Protein AF-A0A950KCY2-F1 (afdb_monomer_lite)

Radius of gyration: 19.29 Å; chains: 1; bounding box: 36×16×63 Å

Structure (mmCIF, N/CA/C/O backbone):
data_AF-A0A950KCY2-F1
#
_entry.id   AF-A0A950KCY2-F1
#
loop_
_atom_site.group_PDB
_atom_site.id
_atom_site.type_symbol
_atom_site.label_atom_id
_atom_site.label_alt_id
_atom_site.label_comp_id
_atom_site.label_asym_id
_atom_site.label_entity_id
_atom_site.label_seq_id
_atom_site.pdbx_PDB_ins_code
_atom_site.Cartn_x
_atom_site.Cartn_y
_atom_site.Cartn_z
_atom_site.occupancy
_atom_site.B_iso_or_equiv
_atom_site.auth_seq_id
_atom_site.auth_comp_id
_atom_site.auth_asym_id
_atom_site.auth_atom_id
_atom_site.pdbx_PDB_model_num
ATOM 1 N N . MET A 1 1 ? 26.284 -2.760 -4.780 1.00 35.97 1 MET A N 1
ATOM 2 C CA . MET A 1 1 ? 25.143 -3.430 -5.434 1.00 35.97 1 MET A CA 1
ATOM 3 C C . MET A 1 1 ? 23.888 -2.744 -4.932 1.00 35.97 1 MET A C 1
ATOM 5 O O . MET A 1 1 ? 23.568 -2.892 -3.763 1.00 35.97 1 MET A O 1
ATOM 9 N N . SER A 1 2 ? 23.270 -1.884 -5.740 1.00 45.19 2 SER A N 1
ATOM 10 C CA . SER A 1 2 ? 22.002 -1.249 -5.372 1.00 45.19 2 SER A CA 1
ATOM 11 C C . SER A 1 2 ? 20.904 -2.288 -5.555 1.00 45.19 2 SER A C 1
ATOM 13 O O . SER A 1 2 ? 20.696 -2.736 -6.680 1.00 45.19 2 SER A O 1
ATOM 15 N N . GLU A 1 3 ? 20.255 -2.712 -4.469 1.00 54.97 3 GLU A N 1
ATOM 16 C CA . GLU A 1 3 ? 19.024 -3.501 -4.573 1.00 54.97 3 GLU A CA 1
ATOM 17 C C . GLU A 1 3 ? 18.070 -2.787 -5.544 1.00 54.97 3 GLU A C 1
ATOM 19 O O . GLU A 1 3 ? 17.950 -1.553 -5.472 1.00 54.97 3 GLU A O 1
ATOM 24 N N . PRO A 1 4 ? 17.425 -3.511 -6.477 1.00 58.59 4 PRO A N 1
ATOM 25 C CA . PRO A 1 4 ? 16.408 -2.904 -7.317 1.00 58.59 4 PRO A CA 1
ATOM 26 C C . PRO A 1 4 ? 15.381 -2.264 -6.384 1.00 58.59 4 PRO A C 1
ATOM 28 O O . PRO A 1 4 ? 14.908 -2.893 -5.437 1.00 58.59 4 PRO A O 1
ATOM 31 N N . LYS A 1 5 ? 15.102 -0.975 -6.587 1.00 66.25 5 LYS A N 1
ATOM 32 C CA . LYS A 1 5 ? 14.121 -0.237 -5.792 1.00 66.25 5 LYS A CA 1
ATOM 33 C C . LYS A 1 5 ? 12.751 -0.880 -6.009 1.00 66.25 5 LYS A C 1
ATOM 35 O O . LYS A 1 5 ? 12.038 -0.528 -6.942 1.00 66.25 5 LYS A O 1
ATOM 40 N N . ASP A 1 6 ? 12.395 -1.835 -5.156 1.00 81.88 6 ASP A N 1
ATOM 41 C CA . ASP A 1 6 ? 11.157 -2.605 -5.266 1.00 81.88 6 ASP A CA 1
ATOM 42 C C . ASP A 1 6 ? 9.965 -1.782 -4.752 1.00 81.88 6 ASP A C 1
ATOM 44 O O . ASP A 1 6 ? 9.386 -2.001 -3.685 1.00 81.88 6 ASP A O 1
ATOM 48 N N . PHE A 1 7 ? 9.641 -0.725 -5.495 1.00 85.00 7 PHE A N 1
ATOM 49 C CA . PHE A 1 7 ? 8.547 0.185 -5.176 1.00 85.00 7 PHE A CA 1
ATOM 50 C C . PHE A 1 7 ? 7.191 -0.536 -5.210 1.00 85.00 7 PHE A C 1
ATOM 52 O O . PHE A 1 7 ? 6.321 -0.259 -4.385 1.00 85.00 7 PHE A O 1
ATOM 59 N N . SER A 1 8 ? 7.032 -1.506 -6.115 1.00 83.06 8 SER A N 1
ATOM 60 C CA . SER A 1 8 ? 5.806 -2.299 -6.247 1.00 83.06 8 SER A CA 1
ATOM 61 C C . SER A 1 8 ? 5.561 -3.204 -5.031 1.00 83.06 8 SER A C 1
ATOM 63 O O . SER A 1 8 ? 4.467 -3.186 -4.459 1.00 83.06 8 SER A O 1
ATOM 65 N N . GLY A 1 9 ? 6.573 -3.930 -4.544 1.00 89.06 9 GLY A N 1
ATOM 66 C CA . GLY A 1 9 ? 6.428 -4.777 -3.359 1.00 89.06 9 GLY A CA 1
ATOM 67 C C . GLY A 1 9 ? 6.246 -3.978 -2.075 1.00 89.06 9 GLY A C 1
ATOM 68 O O . GLY A 1 9 ? 5.477 -4.400 -1.208 1.00 89.06 9 GLY A O 1
ATOM 69 N N . ARG A 1 10 ? 6.841 -2.781 -1.974 1.00 89.19 10 ARG A N 1
ATOM 70 C CA . ARG A 1 10 ? 6.556 -1.843 -0.871 1.00 89.19 10 ARG A CA 1
ATOM 71 C C . ARG A 1 10 ? 5.101 -1.376 -0.875 1.00 89.19 10 ARG A C 1
ATOM 73 O O . ARG A 1 10 ? 4.472 -1.370 0.182 1.00 89.19 10 ARG A O 1
ATOM 80 N N . ALA A 1 11 ? 4.536 -1.061 -2.043 1.00 90.81 11 ALA A N 1
ATOM 81 C CA . ALA A 1 11 ? 3.112 -0.743 -2.153 1.00 90.81 11 ALA A CA 1
ATOM 82 C C . ALA A 1 11 ? 2.239 -1.920 -1.684 1.00 90.81 11 ALA A C 1
ATOM 84 O O . ALA A 1 11 ? 1.400 -1.750 -0.799 1.00 90.81 11 ALA A O 1
ATOM 85 N N . ALA A 1 12 ? 2.507 -3.128 -2.189 1.00 91.25 12 ALA A N 1
ATOM 86 C CA . ALA A 1 12 ? 1.761 -4.334 -1.829 1.00 91.25 12 ALA A CA 1
ATOM 87 C C . ALA A 1 12 ? 1.895 -4.709 -0.339 1.00 91.25 12 ALA A C 1
ATOM 89 O O . ALA A 1 12 ? 0.984 -5.288 0.257 1.00 91.25 12 ALA A O 1
ATOM 90 N N . GLN A 1 13 ? 3.032 -4.409 0.292 1.00 92.75 13 GLN A N 1
ATOM 91 C CA . GLN A 1 13 ? 3.213 -4.594 1.732 1.00 92.75 13 GLN A CA 1
ATOM 92 C C . GLN A 1 13 ? 2.336 -3.624 2.533 1.00 92.75 13 GLN A C 1
ATOM 94 O O . GLN A 1 13 ? 1.640 -4.058 3.451 1.00 92.75 13 GLN A O 1
ATOM 99 N N . CYS A 1 14 ? 2.307 -2.342 2.160 1.00 91.81 14 CYS A N 1
ATOM 100 C CA . CYS A 1 14 ? 1.439 -1.354 2.800 1.00 91.81 14 CYS A CA 1
ATOM 101 C C . CYS A 1 14 ? -0.049 -1.703 2.650 1.00 91.81 14 CYS A C 1
ATOM 103 O O . CYS A 1 14 ? -0.801 -1.563 3.611 1.00 91.81 14 CYS A O 1
ATOM 105 N N . GLU A 1 15 ? -0.476 -2.221 1.496 1.00 91.88 15 GLU A N 1
ATOM 106 C CA . GLU A 1 15 ? -1.863 -2.664 1.289 1.00 91.88 15 GLU A CA 1
ATOM 107 C C . GLU A 1 15 ? -2.238 -3.866 2.155 1.00 91.88 15 GLU A C 1
ATOM 109 O O . GLU A 1 15 ? -3.324 -3.893 2.732 1.00 91.88 15 GLU A O 1
ATOM 114 N N . ARG A 1 16 ? -1.327 -4.836 2.307 1.00 95.25 16 ARG A N 1
ATOM 115 C CA . ARG A 1 16 ? -1.535 -5.976 3.211 1.00 95.25 16 ARG A CA 1
ATOM 116 C C . ARG A 1 16 ? -1.676 -5.522 4.660 1.00 95.25 16 ARG A C 1
ATOM 118 O O . ARG A 1 16 ? -2.614 -5.940 5.329 1.00 95.25 16 ARG A O 1
ATOM 125 N N . LEU A 1 17 ? -0.813 -4.614 5.112 1.00 93.12 17 LEU A N 1
ATOM 126 C CA . LEU A 1 17 ? -0.910 -4.034 6.454 1.00 93.12 17 LEU A CA 1
ATOM 127 C C . LEU A 1 17 ? -2.216 -3.244 6.642 1.00 93.12 17 LEU A C 1
ATOM 129 O O . LE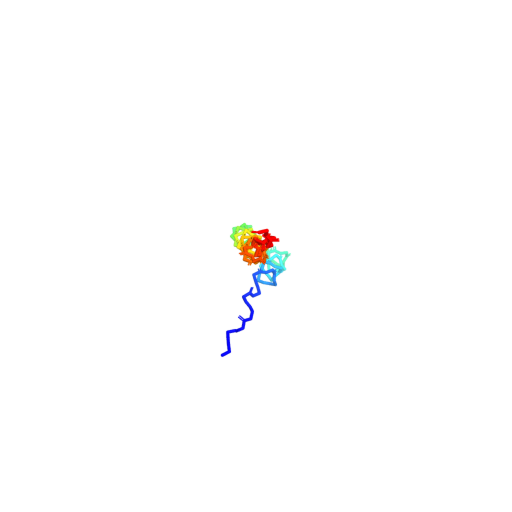U A 1 17 ? -2.849 -3.334 7.695 1.00 93.12 17 LEU A O 1
ATOM 133 N N . ALA A 1 18 ? -2.651 -2.509 5.614 1.00 92.69 18 ALA A N 1
ATOM 134 C CA . ALA A 1 18 ? -3.911 -1.769 5.625 1.00 92.69 18 ALA A CA 1
ATOM 135 C C . ALA A 1 18 ? -5.136 -2.697 5.674 1.00 92.69 18 ALA A C 1
ATOM 137 O O . ALA A 1 18 ? -6.160 -2.329 6.245 1.00 92.69 18 ALA A O 1
ATOM 138 N N . ALA A 1 19 ? -5.046 -3.890 5.082 1.00 92.06 19 ALA A N 1
ATOM 139 C CA . ALA A 1 19 ? -6.106 -4.893 5.125 1.00 92.06 19 ALA A CA 1
ATOM 140 C C . ALA A 1 19 ? -6.210 -5.584 6.494 1.00 92.06 19 ALA A C 1
ATOM 142 O O . ALA A 1 19 ? -7.295 -6.010 6.878 1.00 92.06 19 ALA A O 1
ATOM 143 N N . THR A 1 20 ? -5.100 -5.685 7.233 1.00 94.12 20 THR A N 1
ATOM 144 C CA . THR A 1 20 ? -5.055 -6.349 8.546 1.00 94.12 20 THR A CA 1
ATOM 145 C C . THR A 1 20 ? -5.253 -5.406 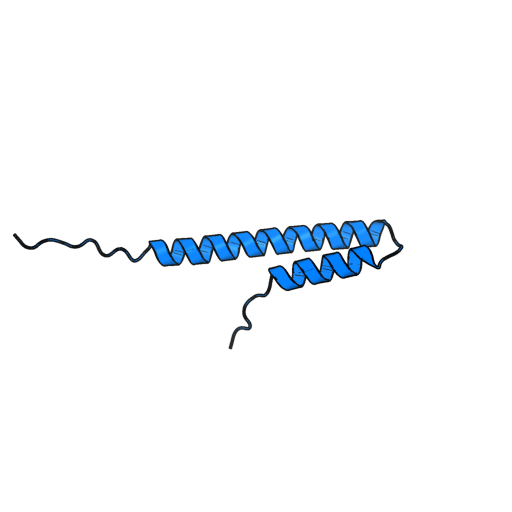9.732 1.00 94.12 20 THR A C 1
ATOM 147 O O . THR A 1 20 ? -5.462 -5.876 10.848 1.00 94.12 20 THR A O 1
ATOM 150 N N . THR A 1 21 ? -5.157 -4.088 9.537 1.00 90.56 21 THR A N 1
ATOM 151 C CA . THR A 1 21 ? -5.329 -3.124 10.632 1.00 90.56 21 THR A CA 1
ATOM 152 C C . THR A 1 21 ? -6.805 -2.845 10.919 1.00 90.56 21 THR A C 1
ATOM 154 O O . THR A 1 21 ? -7.608 -2.640 10.010 1.00 90.56 21 THR A O 1
ATOM 157 N N . LEU A 1 22 ? -7.154 -2.806 12.206 1.00 86.62 22 LEU A N 1
ATOM 158 C CA . LEU A 1 22 ? -8.502 -2.493 12.693 1.00 86.62 22 LEU A CA 1
ATOM 159 C C . LEU A 1 22 ? -8.704 -0.988 12.939 1.00 86.62 22 LEU A C 1
ATOM 161 O O . LEU A 1 22 ? -9.826 -0.541 13.170 1.00 86.62 22 LEU A O 1
ATOM 165 N N . TYR A 1 23 ? -7.630 -0.196 12.874 1.00 90.56 23 TYR A N 1
ATOM 166 C CA . TYR A 1 23 ? -7.663 1.243 13.115 1.00 90.56 23 TYR A CA 1
ATOM 167 C C . TYR A 1 23 ? -7.838 2.004 11.798 1.00 90.56 23 TYR A C 1
ATOM 169 O O . TYR A 1 23 ? -6.976 1.946 10.917 1.00 90.56 23 TYR A O 1
ATOM 177 N N . GLY A 1 24 ? -8.945 2.744 11.672 1.00 87.00 24 GLY A N 1
ATOM 178 C CA . GLY A 1 24 ? -9.293 3.481 10.450 1.00 87.00 24 GLY A CA 1
ATOM 179 C C . GLY A 1 24 ? -8.231 4.498 10.023 1.00 87.00 24 GLY A C 1
ATOM 180 O O . GLY A 1 24 ? -7.873 4.553 8.849 1.00 87.00 24 GLY A O 1
ATOM 181 N N . GLU A 1 25 ? -7.656 5.233 10.976 1.00 92.31 25 GLU A N 1
ATOM 182 C CA . GLU A 1 25 ? -6.604 6.220 10.701 1.00 92.31 25 GLU A CA 1
ATOM 183 C C . GLU A 1 25 ? -5.317 5.556 10.184 1.00 92.31 25 GLU A C 1
ATOM 185 O O . GLU A 1 25 ? -4.757 5.962 9.164 1.00 92.31 25 GLU A O 1
ATOM 190 N N . SER A 1 26 ? -4.889 4.458 10.816 1.00 91.75 26 SER A N 1
ATOM 191 C CA . SER A 1 26 ? -3.727 3.686 10.364 1.00 91.75 26 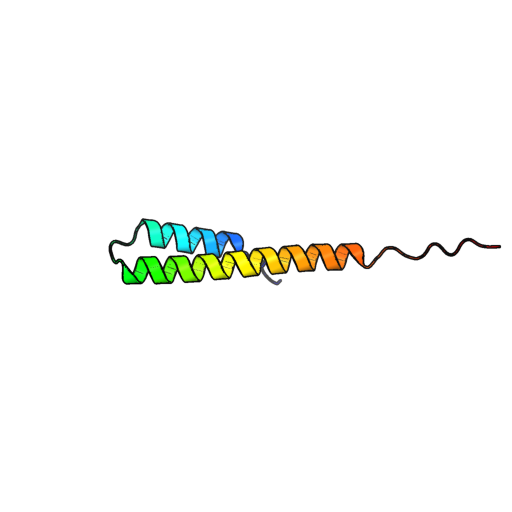SER A CA 1
ATOM 192 C C . SER A 1 26 ? -3.953 3.071 8.983 1.00 91.75 26 SER A C 1
ATOM 194 O O . SER A 1 26 ? -3.037 3.055 8.161 1.00 91.75 26 SER A O 1
ATOM 196 N N . ARG A 1 27 ? -5.176 2.605 8.697 1.00 93.31 27 ARG A N 1
ATOM 197 C CA . ARG A 1 27 ? -5.560 2.100 7.373 1.00 93.31 27 ARG A CA 1
ATOM 198 C C . ARG A 1 27 ? -5.419 3.182 6.309 1.00 93.31 27 ARG A C 1
ATOM 200 O O . ARG A 1 27 ? -4.832 2.927 5.260 1.00 93.31 27 ARG A O 1
ATOM 207 N N . GLU A 1 28 ? -5.920 4.383 6.577 1.00 94.94 28 GLU A N 1
ATOM 208 C CA . GLU A 1 28 ? -5.861 5.496 5.628 1.00 94.94 28 GLU A CA 1
ATOM 209 C C . GLU A 1 28 ? -4.415 5.937 5.352 1.00 94.94 28 GLU A C 1
ATOM 211 O O . GLU A 1 28 ? -4.035 6.136 4.195 1.00 94.94 28 GLU A O 1
ATOM 216 N N . ILE A 1 29 ? -3.577 6.014 6.391 1.00 95.75 29 ILE A N 1
ATOM 217 C CA . ILE A 1 29 ? -2.150 6.342 6.258 1.00 95.75 29 ILE A CA 1
ATOM 218 C C . ILE A 1 29 ? -1.427 5.288 5.408 1.00 95.75 29 ILE A C 1
ATOM 220 O O . ILE A 1 29 ? -0.708 5.640 4.470 1.00 95.75 29 ILE A O 1
ATOM 224 N N . LEU A 1 30 ? -1.645 3.998 5.677 1.00 93.75 30 LEU A N 1
ATOM 225 C CA . LEU A 1 30 ? -1.017 2.908 4.923 1.00 93.75 30 LEU A CA 1
ATOM 226 C C . LEU A 1 30 ? -1.435 2.908 3.447 1.00 93.75 30 LEU A C 1
ATOM 228 O O . LEU A 1 30 ? -0.591 2.702 2.573 1.00 93.75 30 LEU A O 1
ATOM 232 N N . LEU A 1 31 ? -2.701 3.209 3.149 1.00 94.06 31 LEU A N 1
ATOM 233 C CA . LEU A 1 31 ? -3.181 3.340 1.772 1.00 94.06 31 LEU A CA 1
ATOM 234 C C . LEU A 1 31 ? -2.571 4.554 1.055 1.00 94.06 31 LEU A C 1
ATOM 236 O O . LEU A 1 31 ? -2.176 4.436 -0.107 1.00 94.06 31 LEU A O 1
ATOM 240 N N . LYS A 1 32 ? -2.418 5.697 1.738 1.00 96.00 32 LYS A N 1
ATOM 241 C CA . LYS A 1 32 ? -1.720 6.875 1.184 1.00 96.00 32 LYS A CA 1
ATOM 242 C C . LYS A 1 32 ? -0.258 6.560 0.857 1.00 96.00 32 LYS A C 1
ATOM 244 O O . LYS A 1 32 ? 0.230 6.933 -0.211 1.00 96.00 32 LYS A O 1
ATOM 249 N N . ILE A 1 33 ? 0.425 5.830 1.738 1.00 94.75 33 ILE A N 1
ATOM 250 C CA . ILE A 1 33 ? 1.809 5.388 1.515 1.00 94.75 33 ILE A CA 1
ATOM 251 C C . ILE A 1 33 ? 1.879 4.415 0.327 1.00 94.75 33 ILE A C 1
ATOM 253 O O . ILE A 1 33 ? 2.719 4.592 -0.556 1.00 94.75 33 ILE A O 1
ATOM 257 N N . ALA A 1 34 ? 0.968 3.440 0.242 1.00 93.44 34 ALA A N 1
ATOM 258 C CA . ALA A 1 34 ? 0.897 2.508 -0.885 1.00 93.44 34 ALA A CA 1
ATOM 259 C C . ALA A 1 34 ? 0.679 3.227 -2.228 1.00 93.44 34 ALA A C 1
ATOM 261 O O . ALA A 1 34 ? 1.345 2.919 -3.219 1.00 93.44 34 ALA A O 1
ATOM 262 N N . ALA A 1 35 ? -0.209 4.226 -2.259 1.00 92.81 35 ALA A N 1
ATOM 263 C CA . ALA A 1 35 ? -0.456 5.040 -3.446 1.00 92.81 35 ALA A CA 1
ATOM 264 C C . ALA A 1 35 ? 0.804 5.800 -3.892 1.00 92.81 35 ALA A C 1
ATOM 266 O O . ALA A 1 35 ? 1.116 5.836 -5.086 1.00 92.81 35 ALA A O 1
ATOM 267 N N . ARG A 1 36 ? 1.577 6.347 -2.943 1.00 94.38 36 ARG A N 1
ATOM 268 C CA . ARG A 1 36 ? 2.843 7.026 -3.250 1.00 94.38 36 ARG A CA 1
ATOM 269 C C . ARG A 1 36 ? 3.877 6.068 -3.838 1.00 94.38 36 ARG A C 1
ATOM 271 O O . ARG A 1 36 ? 4.522 6.414 -4.825 1.00 94.38 36 ARG A O 1
ATOM 278 N N . TRP A 1 37 ? 4.001 4.863 -3.285 1.00 92.12 37 TRP A N 1
ATOM 279 C CA . TRP A 1 37 ? 4.895 3.835 -3.823 1.00 92.12 37 TRP A CA 1
ATOM 280 C C . TRP A 1 37 ? 4.506 3.395 -5.239 1.00 92.12 37 TRP A C 1
ATOM 282 O O . TRP A 1 37 ? 5.388 3.240 -6.080 1.00 92.12 37 TRP A O 1
ATOM 292 N N . ARG A 1 38 ? 3.206 3.278 -5.550 1.00 88.94 38 ARG A N 1
ATOM 293 C CA . ARG A 1 38 ? 2.746 3.010 -6.926 1.00 88.94 38 ARG A CA 1
ATOM 294 C C . ARG A 1 38 ? 3.098 4.125 -7.903 1.00 88.94 38 ARG A C 1
ATOM 296 O O . ARG A 1 38 ? 3.461 3.822 -9.035 1.00 88.94 38 ARG A O 1
ATOM 303 N N . SER A 1 39 ? 2.985 5.387 -7.487 1.00 90.12 39 SER A N 1
ATOM 304 C CA . SER A 1 39 ? 3.408 6.519 -8.322 1.00 90.12 39 SER A CA 1
ATOM 305 C C . SER A 1 39 ? 4.893 6.409 -8.652 1.00 90.12 39 SER A C 1
ATOM 307 O O . SER A 1 39 ? 5.256 6.403 -9.821 1.00 90.12 39 SER A O 1
ATOM 309 N N . LEU A 1 40 ? 5.730 6.184 -7.634 1.00 87.75 40 LEU A N 1
ATOM 310 C CA . LEU A 1 40 ? 7.174 6.031 -7.818 1.00 87.75 40 LEU A CA 1
ATOM 311 C C . LEU A 1 40 ? 7.534 4.836 -8.709 1.00 87.75 40 LEU A C 1
ATOM 313 O O . LE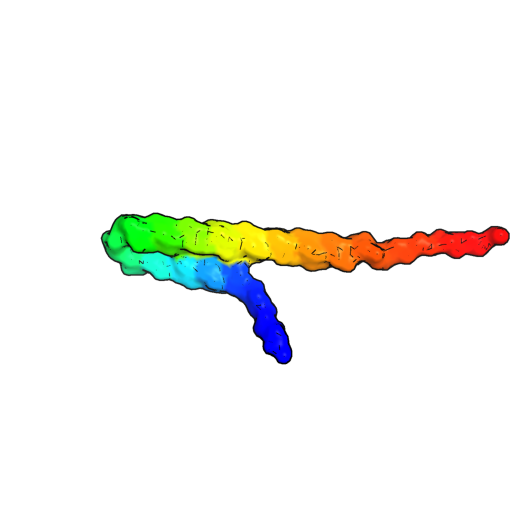U A 1 40 ? 8.434 4.947 -9.535 1.00 87.75 40 LEU A O 1
ATOM 317 N N . ALA A 1 41 ? 6.818 3.715 -8.583 1.00 86.31 41 ALA A N 1
ATOM 318 C CA . ALA A 1 41 ? 7.001 2.559 -9.458 1.00 86.31 41 ALA A CA 1
ATOM 319 C C . ALA A 1 41 ? 6.721 2.908 -10.932 1.00 86.31 41 ALA A C 1
ATOM 321 O O . ALA A 1 41 ? 7.513 2.564 -11.804 1.00 86.31 41 ALA A O 1
ATOM 322 N N . ARG A 1 42 ? 5.632 3.642 -11.201 1.00 85.44 42 ARG A N 1
ATOM 323 C CA . ARG A 1 42 ? 5.270 4.102 -12.554 1.00 85.44 42 ARG A CA 1
ATOM 324 C C . ARG A 1 42 ? 6.258 5.123 -13.111 1.00 85.44 42 ARG A C 1
ATOM 326 O O . ARG A 1 42 ? 6.569 5.090 -14.298 1.00 85.44 42 ARG A O 1
ATOM 333 N N . GLU A 1 43 ? 6.744 6.030 -12.271 1.00 86.06 43 GLU A N 1
ATOM 334 C CA . GLU A 1 43 ? 7.747 7.028 -12.653 1.00 86.06 43 GLU A CA 1
ATOM 335 C C . GLU A 1 43 ? 9.095 6.372 -12.992 1.00 86.06 43 GLU A C 1
ATOM 337 O O . GLU A 1 43 ? 9.747 6.773 -13.955 1.00 86.06 43 GLU A O 1
ATOM 342 N N . GLU A 1 44 ? 9.500 5.335 -12.253 1.00 82.12 44 GLU A N 1
ATOM 343 C CA . GLU A 1 44 ? 10.719 4.570 -12.545 1.00 82.12 44 GLU A CA 1
ATOM 344 C C . GLU A 1 44 ? 10.571 3.739 -13.834 1.00 82.12 44 GLU A C 1
ATOM 346 O O . GLU A 1 44 ? 11.481 3.731 -14.661 1.00 82.12 44 GLU A O 1
ATOM 351 N N . GLU A 1 45 ? 9.408 3.121 -14.070 1.00 77.50 45 GLU A N 1
ATOM 352 C CA . GLU A 1 45 ? 9.095 2.426 -15.332 1.00 77.50 45 GLU A CA 1
ATOM 353 C C . GLU A 1 45 ? 9.094 3.391 -16.534 1.00 77.50 45 GLU A C 1
ATOM 355 O O . GLU A 1 45 ? 9.668 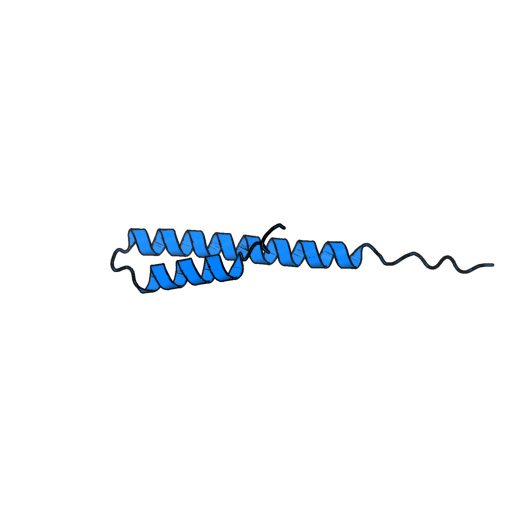3.099 -17.589 1.00 77.50 45 GLU A O 1
ATOM 360 N N . SER A 1 46 ? 8.536 4.592 -16.352 1.00 77.12 46 SER A N 1
ATOM 361 C CA . SER A 1 46 ? 8.547 5.661 -17.362 1.00 77.12 46 SER A CA 1
ATOM 362 C C . SER A 1 46 ? 9.963 6.186 -17.638 1.00 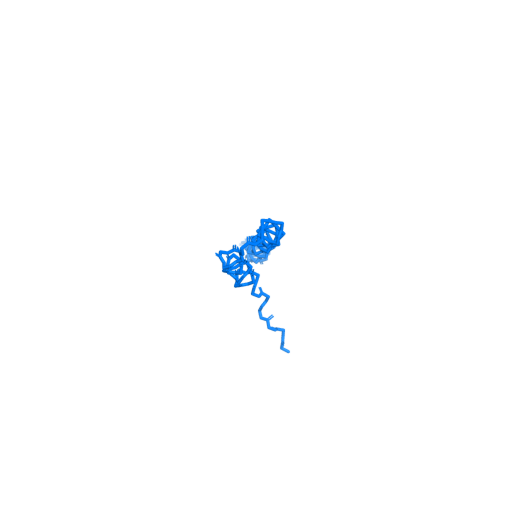77.12 46 SER A C 1
ATOM 364 O O . SER A 1 46 ? 10.310 6.499 -18.776 1.00 77.12 46 SER A O 1
ATOM 366 N N . ARG A 1 47 ? 10.827 6.258 -16.617 1.00 69.44 47 ARG A N 1
ATOM 367 C CA . ARG A 1 47 ? 12.243 6.626 -16.794 1.00 69.44 47 ARG A CA 1
ATOM 368 C C . ARG A 1 47 ? 13.054 5.524 -17.472 1.00 69.44 47 ARG A C 1
ATOM 370 O O . ARG A 1 47 ? 13.877 5.836 -18.329 1.00 69.44 47 ARG A O 1
ATOM 377 N N . GLY A 1 48 ? 12.818 4.256 -17.139 1.00 60.78 48 GLY A N 1
ATOM 378 C CA . GLY A 1 48 ? 13.483 3.119 -17.788 1.00 60.78 48 GLY A CA 1
ATOM 379 C C . GLY A 1 48 ? 13.142 3.002 -19.279 1.00 60.78 48 GLY A C 1
ATOM 380 O O . GLY A 1 48 ? 14.017 2.724 -20.103 1.00 60.78 48 GLY A O 1
ATOM 381 N N . THR A 1 49 ? 11.893 3.298 -19.645 1.00 57.50 49 THR A N 1
ATOM 382 C CA . THR A 1 49 ? 11.445 3.344 -21.048 1.00 57.50 49 THR A CA 1
ATOM 383 C C . THR A 1 49 ? 12.006 4.555 -21.800 1.00 57.50 49 THR A C 1
ATOM 385 O O . THR A 1 49 ? 12.487 4.393 -22.921 1.00 57.50 49 THR A O 1
ATOM 388 N N . ALA A 1 50 ? 12.063 5.740 -21.180 1.00 55.69 50 ALA A N 1
ATOM 389 C CA . ALA A 1 50 ? 12.690 6.925 -21.780 1.00 55.69 50 ALA A CA 1
ATOM 390 C C . ALA A 1 50 ? 14.199 6.742 -22.038 1.00 55.69 50 ALA A C 1
ATOM 392 O O . ALA A 1 50 ? 14.695 7.142 -23.090 1.00 55.69 50 ALA A O 1
ATOM 393 N N . SER A 1 51 ? 14.928 6.086 -21.128 1.00 49.16 51 SER A N 1
ATOM 394 C CA . SER A 1 51 ? 16.348 5.764 -21.340 1.00 49.16 51 SER A CA 1
ATOM 395 C C . SER A 1 51 ? 16.585 4.753 -22.467 1.00 49.16 51 SER A C 1
ATOM 397 O O . SER A 1 51 ? 17.651 4.779 -23.072 1.00 49.16 51 SER A O 1
ATOM 399 N N . THR A 1 52 ? 15.610 3.898 -22.786 1.00 52.84 52 THR A N 1
ATOM 400 C CA . THR A 1 52 ? 15.717 2.927 -23.893 1.00 52.84 52 THR A CA 1
ATOM 401 C C . THR A 1 52 ? 15.417 3.565 -25.258 1.00 52.84 52 THR A C 1
ATOM 403 O O . THR A 1 52 ? 15.954 3.136 -26.274 1.00 52.84 52 THR A O 1
ATOM 406 N N . LEU A 1 53 ? 14.611 4.630 -25.297 1.00 54.81 53 LEU A N 1
ATOM 407 C CA . LEU A 1 53 ? 14.258 5.354 -26.528 1.00 54.81 53 LEU A CA 1
ATOM 408 C C . LEU A 1 53 ? 15.311 6.390 -26.975 1.00 54.81 53 LEU A C 1
ATOM 410 O O . LEU A 1 53 ? 15.197 6.937 -28.067 1.00 54.81 53 LEU A O 1
ATOM 414 N N . GLY A 1 54 ? 16.343 6.648 -26.164 1.00 43.41 54 GLY A N 1
ATOM 415 C CA . GLY A 1 54 ? 17.408 7.618 -26.455 1.00 43.41 54 GLY A CA 1
ATOM 416 C C . GLY A 1 54 ? 18.591 7.100 -27.288 1.00 43.41 54 GLY A C 1
ATOM 417 O O . GLY A 1 54 ? 19.524 7.862 -27.520 1.00 43.41 54 GLY A O 1
ATOM 418 N N . SER A 1 55 ? 18.583 5.837 -27.732 1.00 45.94 55 SER A N 1
ATOM 419 C CA . SER A 1 55 ? 19.678 5.228 -28.516 1.00 45.94 55 SER A CA 1
ATOM 420 C C . SER A 1 55 ? 19.249 4.758 -29.908 1.00 45.94 55 SER A C 1
ATOM 422 O O . SER A 1 55 ? 19.753 3.753 -30.403 1.00 45.94 55 SER A O 1
ATOM 424 N N . VAL A 1 56 ? 18.342 5.483 -30.572 1.00 54.34 56 VAL A N 1
ATOM 425 C CA . VAL A 1 56 ? 18.268 5.396 -32.036 1.00 54.34 56 VAL A CA 1
ATOM 426 C C . VAL A 1 56 ? 19.394 6.279 -32.581 1.00 54.34 56 VAL A C 1
ATOM 428 O O . VAL A 1 56 ? 19.310 7.506 -32.579 1.00 54.34 56 VAL A O 1
ATOM 431 N N . GLU A 1 57 ? 20.519 5.657 -32.937 1.00 60.41 57 GLU A N 1
ATOM 432 C CA . GLU A 1 57 ? 21.544 6.332 -33.732 1.00 60.41 57 GLU A CA 1
ATOM 433 C C . GLU A 1 57 ? 20.891 6.822 -35.034 1.00 60.41 57 GLU A C 1
ATOM 435 O O . GLU A 1 57 ? 20.193 6.039 -35.689 1.00 60.41 57 GLU A O 1
ATOM 440 N N . PRO A 1 58 ? 21.072 8.090 -35.444 1.00 50.47 58 PRO A N 1
ATOM 441 C CA . PRO A 1 58 ? 20.716 8.475 -36.795 1.00 50.47 58 PRO A CA 1
ATOM 442 C C . PRO A 1 58 ? 21.662 7.725 -37.733 1.00 50.47 58 PRO A C 1
ATOM 444 O O . PRO A 1 58 ? 22.856 8.010 -37.784 1.00 50.47 58 PRO A O 1
ATOM 447 N N . ALA A 1 59 ? 21.131 6.744 -38.460 1.00 59.22 59 ALA A N 1
ATOM 448 C CA . ALA A 1 59 ? 21.816 6.145 -39.591 1.00 59.22 59 ALA A CA 1
ATOM 449 C C . ALA A 1 59 ? 22.051 7.245 -40.638 1.00 59.22 59 ALA A C 1
ATOM 451 O O . ALA A 1 59 ? 21.185 7.537 -41.459 1.00 59.22 59 ALA A O 1
ATOM 452 N N . THR A 1 60 ? 23.204 7.905 -40.577 1.00 61.69 60 THR A N 1
ATOM 453 C CA . THR A 1 60 ? 23.701 8.725 -41.680 1.00 61.69 60 THR A CA 1
ATOM 454 C C . THR A 1 60 ? 24.087 7.783 -42.814 1.00 61.69 60 THR A C 1
ATOM 456 O O . THR A 1 60 ? 25.146 7.158 -42.786 1.00 61.69 60 THR A O 1
ATOM 459 N N . GLU A 1 61 ? 23.178 7.647 -43.780 1.00 64.94 61 GLU A N 1
ATOM 460 C CA . GLU A 1 61 ? 23.438 7.064 -45.096 1.00 64.94 61 GLU A CA 1
ATOM 461 C C . GLU A 1 61 ? 24.647 7.754 -45.750 1.00 64.94 61 GLU A C 1
ATOM 463 O O . GLU A 1 61 ? 24.708 8.987 -45.763 1.00 64.94 61 GLU A O 1
ATOM 468 N N . PRO A 1 62 ? 25.614 6.996 -46.297 1.00 65.06 62 PRO A N 1
ATOM 469 C CA . PRO A 1 62 ? 26.688 7.576 -47.081 1.00 65.06 62 PRO A CA 1
ATOM 470 C C . PRO A 1 62 ? 26.188 7.868 -48.502 1.00 65.06 62 PRO A C 1
ATOM 472 O O . PRO A 1 62 ? 25.776 6.953 -49.216 1.00 65.06 62 PRO A O 1
ATOM 475 N N . TYR A 1 63 ? 26.277 9.132 -48.912 1.00 54.34 63 TYR A N 1
ATOM 476 C CA . TYR A 1 63 ? 26.341 9.539 -50.317 1.00 54.34 63 TYR A CA 1
ATOM 477 C C . TYR A 1 63 ? 27.556 10.435 -50.528 1.00 54.34 63 TYR A C 1
ATOM 479 O O . TYR A 1 63 ? 27.760 11.349 -49.696 1.00 54.34 63 TYR A O 1
#

Foldseek 3Di:
DDDDPPLQVQLVVLCVVLVPDPDPVSNVVSNVSSVVSVVVVVVVVVVVVVVVVPPPDPPPDDD

Sequence (63 aa):
MSEPKDFSGRAAQCERLAATTLYGESREILLKIAARWRSLAREEESRGTASTLGSVEPATEPY

Secondary structure (DSSP, 8-state):
------HHHHHHHHHHHHHH---HHHHHHHHHHHHHHHHHHHHHHHHHHHHHHTT--------

pLDDT: mean 77.94, std 17.52, range [35.97, 96.0]